Protein AF-A0A3N5NWN6-F1 (afdb_monomer)

Nearest PDB structures (foldseek):
  8q0a-assembly1_E  TM=9.917E-01  e=6.256E-05  Bos taurus
  5o31-assembly1_E  TM=9.513E-01  e=1.324E-04  Bos taurus
  7p64-assembly1_E  TM=9.646E-01  e=1.861E-04  Escherichia coli BL21(DE3)
  8b9z-assembly1_E  TM=9.924E-01  e=1.172E-03  Drosophila melanogaster
  6vw7-assembly1_A  TM=9.380E-01  e=3.733E-03  Cupriavidus necator

Secondary structure (DSSP, 8-state):
-HHHHHHT--TT-B-TTSS-B----S--S-GGG-S-EEETTEEE-S--HHHHHHHHHHHHH-

R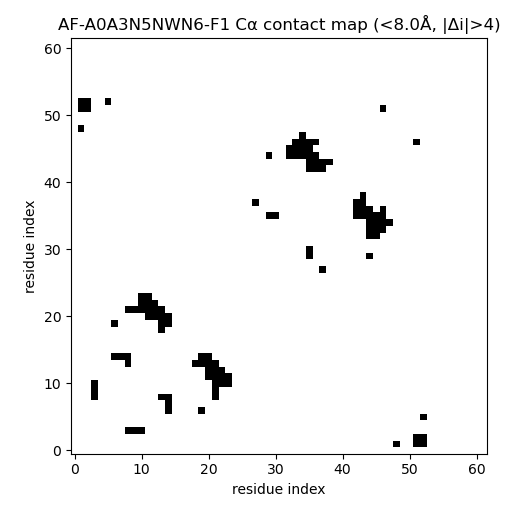adius of gyration: 11.52 Å; Cα contacts (8 Å, |Δi|>4): 58; chains: 1; bounding box: 24×22×30 Å

Foldseek 3Di:
DLVCVLQVDDAQDAGPVNLDHHHDDDDPPPPVFPPWDADPHDIDGVDDSVNVNVVVVVSVVD

Sequence (62 aa):
VTIEDTLKIKVGETSSDRKFSLLETNCIGWCHKAPAMLINDTPYTDLTPERVTEILREYIRK

Solvent-accessible surface area (backbone atoms only — not comparable to full-atom values): 4047 Å² total; per-residue (Å²): 108,68,65,37,72,71,65,74,38,53,82,75,36,62,34,93,83,70,82,49,68,42,70,84,74,77,91,84,84,50,73,96,39,56,49,63,50,72,59,94,87,48,80,44,58,70,56,44,72,67,57,52,51,51,54,53,50,54,62,70,75,102

Mean predicted aligned error: 3.99 Å

Structure (mmCIF, N/CA/C/O backbone):
data_AF-A0A3N5NWN6-F1
#
_entry.id   AF-A0A3N5NWN6-F1
#
loop_
_atom_site.group_PDB
_atom_site.id
_atom_site.type_symbol
_atom_site.label_atom_id
_atom_site.label_alt_id
_atom_site.label_comp_id
_atom_site.label_asym_id
_atom_site.label_entity_id
_atom_site.label_seq_id
_atom_site.pdbx_PDB_ins_code
_atom_site.Cartn_x
_atom_site.Cartn_y
_atom_site.Cartn_z
_atom_site.occupancy
_atom_site.B_iso_or_equiv
_atom_site.auth_seq_id
_atom_site.auth_comp_id
_a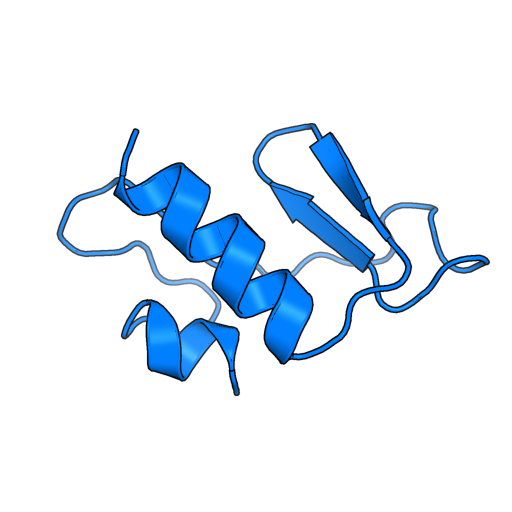tom_site.auth_asym_id
_atom_site.auth_atom_id
_atom_site.pdbx_PDB_model_num
ATOM 1 N N . VAL A 1 1 ? 8.748 4.452 4.627 1.00 55.75 1 VAL A N 1
ATOM 2 C CA . VAL A 1 1 ? 8.192 5.315 5.695 1.00 55.75 1 VAL A CA 1
ATOM 3 C C . VAL A 1 1 ? 6.780 5.820 5.390 1.00 55.75 1 VAL A C 1
ATOM 5 O O . VAL A 1 1 ? 5.956 5.807 6.285 1.00 55.75 1 VAL A O 1
ATOM 8 N N . THR A 1 2 ? 6.425 6.144 4.135 1.00 78.44 2 THR A N 1
ATOM 9 C CA . THR A 1 2 ? 5.092 6.689 3.777 1.00 78.44 2 THR A CA 1
ATOM 10 C C . THR A 1 2 ? 3.891 5.882 4.293 1.00 78.44 2 THR A C 1
ATOM 12 O O . THR A 1 2 ? 2.911 6.470 4.740 1.00 78.44 2 THR A O 1
ATOM 15 N N . ILE A 1 3 ? 3.953 4.546 4.262 1.00 85.06 3 ILE A N 1
ATOM 16 C CA . ILE A 1 3 ? 2.849 3.676 4.708 1.00 85.06 3 ILE A CA 1
ATOM 17 C C . ILE A 1 3 ? 2.721 3.688 6.234 1.00 85.06 3 ILE A C 1
ATOM 19 O O . ILE A 1 3 ? 1.627 3.897 6.749 1.00 85.06 3 ILE A O 1
ATOM 23 N N . GLU A 1 4 ? 3.837 3.516 6.945 1.00 88.75 4 GLU A N 1
ATOM 24 C CA . GLU A 1 4 ? 3.886 3.534 8.413 1.00 88.75 4 GLU A CA 1
ATOM 25 C C . GLU A 1 4 ? 3.423 4.890 8.963 1.00 88.75 4 GLU A C 1
ATOM 27 O O . GLU A 1 4 ? 2.621 4.947 9.892 1.00 88.75 4 GLU A O 1
ATOM 32 N N . ASP A 1 5 ? 3.839 5.993 8.332 1.00 87.06 5 ASP A N 1
ATOM 33 C CA . ASP A 1 5 ? 3.425 7.345 8.717 1.00 87.06 5 ASP A CA 1
ATOM 34 C C . ASP A 1 5 ? 1.929 7.597 8.499 1.00 87.06 5 ASP A C 1
ATOM 36 O O . ASP A 1 5 ? 1.310 8.321 9.290 1.00 87.06 5 ASP A O 1
ATOM 40 N N . THR A 1 6 ? 1.362 7.009 7.439 1.00 86.12 6 THR A N 1
ATOM 41 C CA . THR A 1 6 ? -0.053 7.155 7.066 1.00 86.12 6 THR A CA 1
ATOM 42 C C . THR A 1 6 ? -0.957 6.310 7.957 1.00 86.12 6 THR A C 1
ATOM 44 O O . THR A 1 6 ? -1.981 6.801 8.422 1.00 86.12 6 THR A O 1
ATOM 47 N N . LEU A 1 7 ? -0.579 5.055 8.211 1.00 86.12 7 LEU A N 1
ATOM 48 C CA . LEU A 1 7 ? -1.380 4.102 8.985 1.00 86.12 7 LEU A CA 1
ATOM 49 C C . LEU A 1 7 ? -1.067 4.121 10.488 1.00 86.12 7 LEU A C 1
ATOM 51 O O . LEU A 1 7 ? -1.809 3.527 11.262 1.00 86.12 7 LEU A O 1
ATOM 55 N N . LYS A 1 8 ? 0.006 4.804 10.912 1.00 87.88 8 LYS A N 1
ATOM 56 C CA . LYS A 1 8 ? 0.486 4.849 12.307 1.00 87.88 8 LYS A CA 1
ATOM 57 C C . LYS A 1 8 ? 0.756 3.463 12.909 1.00 87.88 8 LYS A C 1
ATOM 59 O O . LYS A 1 8 ? 0.592 3.271 14.110 1.00 87.88 8 LYS A O 1
ATOM 64 N N . ILE A 1 9 ? 1.208 2.525 12.080 1.00 90.69 9 ILE A N 1
ATOM 65 C CA . ILE A 1 9 ? 1.607 1.164 12.466 1.00 90.69 9 ILE A CA 1
ATOM 66 C C . ILE A 1 9 ? 2.993 0.847 11.924 1.00 90.69 9 ILE A C 1
ATOM 68 O O . ILE A 1 9 ? 3.415 1.439 10.930 1.00 90.69 9 ILE A O 1
ATOM 72 N N . LYS A 1 10 ? 3.681 -0.105 12.552 1.00 89.44 10 LYS A N 1
ATOM 73 C CA . LYS A 1 10 ? 4.958 -0.632 12.062 1.00 89.44 10 LYS A CA 1
ATOM 74 C C . LYS A 1 10 ? 4.770 -1.898 11.235 1.00 89.44 10 LYS A C 1
ATOM 76 O O . LYS A 1 10 ? 3.722 -2.544 11.273 1.00 89.44 10 LYS A O 1
ATOM 81 N N . VAL A 1 11 ? 5.809 -2.274 10.494 1.00 90.25 11 VAL A N 1
ATOM 82 C CA . VAL A 1 11 ? 5.873 -3.589 9.842 1.00 90.25 11 VAL A CA 1
ATOM 83 C C . VAL A 1 11 ? 5.712 -4.701 10.887 1.00 90.25 11 VAL A C 1
ATOM 85 O O . VAL A 1 11 ? 6.369 -4.693 11.925 1.00 90.25 11 VAL A O 1
ATOM 88 N N . GLY A 1 12 ? 4.817 -5.646 10.610 1.00 90.50 12 GLY A N 1
ATOM 89 C CA . GLY A 1 12 ? 4.411 -6.728 11.506 1.00 90.50 12 GLY A CA 1
ATOM 90 C C . GLY A 1 12 ? 3.216 -6.393 12.405 1.00 90.50 12 GLY A C 1
ATOM 91 O O . GLY A 1 12 ? 2.685 -7.291 13.056 1.00 90.50 12 GLY A O 1
ATOM 92 N N . GLU A 1 13 ? 2.761 -5.137 12.445 1.00 91.75 13 GLU A N 1
ATOM 93 C CA . GLU A 1 13 ? 1.648 -4.718 13.296 1.00 91.75 13 GLU A CA 1
ATOM 94 C C . GLU A 1 13 ? 0.318 -4.646 12.537 1.00 91.75 13 GLU A C 1
ATOM 96 O O . GLU A 1 13 ? 0.236 -4.520 11.312 1.00 91.75 13 GLU A O 1
ATOM 101 N N . THR A 1 14 ? -0.761 -4.720 13.312 1.00 91.62 14 THR A N 1
ATOM 102 C CA . THR A 1 14 ? -2.126 -4.494 12.842 1.00 91.62 14 THR A CA 1
ATOM 103 C C . THR A 1 14 ? -2.663 -3.234 13.496 1.00 91.62 14 THR A C 1
ATOM 105 O O . THR A 1 14 ? -2.504 -3.035 14.700 1.00 91.62 14 THR A 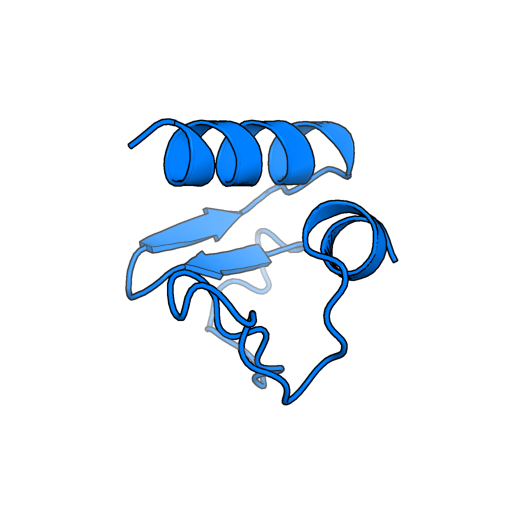O 1
ATOM 108 N N . SER A 1 15 ? -3.295 -2.381 12.696 1.00 89.75 15 SER A N 1
ATOM 109 C CA . SER A 1 15 ? -3.918 -1.141 13.149 1.00 89.75 15 SER A CA 1
ATOM 110 C C . SER A 1 15 ? -4.965 -1.408 14.227 1.00 89.75 15 SER A C 1
ATOM 112 O O . SER A 1 15 ? -5.634 -2.444 14.234 1.00 89.75 15 SER A O 1
ATOM 114 N N . SER A 1 16 ? -5.131 -0.457 15.149 1.00 87.25 16 SER A N 1
ATOM 115 C CA . SER A 1 16 ? -6.062 -0.576 16.278 1.00 87.25 16 SER A CA 1
ATOM 116 C C . SER A 1 16 ? -7.520 -0.735 15.836 1.00 87.25 16 SER A C 1
ATOM 118 O O . SER A 1 16 ? -8.318 -1.355 16.538 1.00 87.25 16 SER A O 1
ATOM 120 N N . ASP A 1 17 ? -7.864 -0.218 14.655 1.00 87.25 17 ASP A N 1
ATOM 121 C CA . ASP A 1 17 ? -9.181 -0.371 14.029 1.00 87.25 17 ASP A CA 1
ATOM 122 C C . ASP A 1 17 ? -9.385 -1.737 13.350 1.00 87.25 17 ASP A C 1
ATOM 124 O O . ASP A 1 17 ? -10.475 -2.020 12.856 1.00 87.25 17 ASP A O 1
ATOM 128 N N . ARG A 1 18 ? -8.352 -2.592 13.338 1.00 85.62 18 ARG A N 1
ATOM 129 C CA . ARG A 1 18 ? -8.323 -3.906 12.682 1.00 85.62 18 ARG A CA 1
ATOM 130 C C . ARG A 1 18 ? -8.646 -3.862 11.182 1.00 85.62 18 ARG A C 1
ATOM 132 O O . ARG A 1 18 ? -8.994 -4.893 10.613 1.00 85.62 18 ARG A O 1
ATOM 139 N N . LYS A 1 19 ? -8.507 -2.699 10.530 1.00 87.12 19 LYS A N 1
ATOM 140 C CA . LYS A 1 19 ? -8.711 -2.559 9.078 1.00 87.12 19 LYS A CA 1
ATOM 141 C C . LYS A 1 19 ? -7.461 -2.888 8.265 1.00 87.12 19 LYS A C 1
ATOM 143 O O . LYS A 1 19 ? -7.581 -3.377 7.147 1.00 87.12 19 LYS A O 1
ATOM 148 N N . PHE A 1 20 ? -6.276 -2.620 8.813 1.00 90.31 20 PHE A N 1
ATOM 149 C CA . PHE A 1 20 ? -5.006 -2.783 8.103 1.00 90.31 20 PHE A CA 1
ATOM 150 C C . PHE A 1 20 ? -4.001 -3.586 8.920 1.00 90.31 20 PHE A C 1
ATOM 152 O O . PHE A 1 20 ? -3.778 -3.288 10.093 1.00 90.31 20 PHE A O 1
ATOM 159 N N . SER A 1 21 ? -3.340 -4.538 8.267 1.00 91.94 21 SER A N 1
ATOM 160 C CA . SER A 1 21 ? -2.150 -5.221 8.776 1.00 91.94 21 SER A CA 1
ATOM 161 C C . SER A 1 21 ? -0.997 -4.938 7.825 1.00 91.94 21 SER A C 1
ATOM 163 O O . SER A 1 21 ? -1.100 -5.221 6.631 1.00 91.94 21 SER A O 1
ATOM 165 N N . LEU A 1 22 ? 0.088 -4.358 8.337 1.00 92.50 22 LEU A N 1
ATOM 166 C CA . LEU A 1 22 ? 1.274 -4.091 7.535 1.00 92.50 22 LEU A C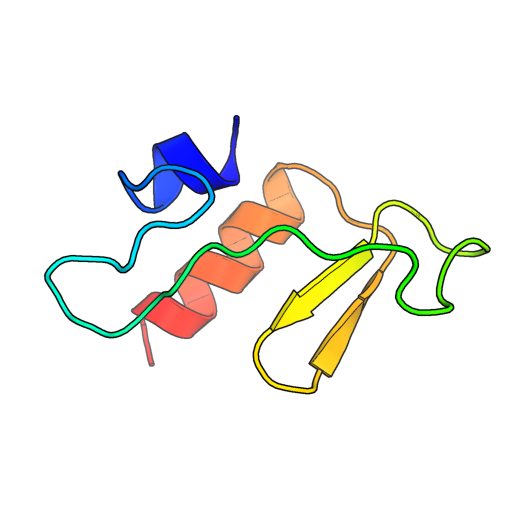A 1
ATOM 167 C C . LEU A 1 22 ? 2.227 -5.267 7.681 1.00 92.50 22 LEU A C 1
ATOM 169 O O . LEU A 1 22 ? 2.847 -5.435 8.722 1.00 92.50 22 LEU A O 1
ATOM 173 N N . LEU A 1 23 ? 2.347 -6.080 6.638 1.00 91.00 23 LEU A N 1
ATOM 174 C CA . LEU A 1 23 ? 3.245 -7.228 6.619 1.00 91.00 23 LEU A CA 1
ATOM 175 C C . LEU A 1 23 ? 4.299 -7.025 5.538 1.00 91.00 23 LEU A C 1
ATOM 177 O O . LEU A 1 23 ? 3.985 -6.604 4.424 1.00 91.00 23 LEU A O 1
ATOM 181 N N . GLU A 1 24 ? 5.548 -7.339 5.866 1.00 89.75 24 GLU A N 1
ATOM 182 C CA . GLU A 1 24 ? 6.569 -7.528 4.847 1.00 89.75 24 GLU A CA 1
ATOM 183 C C . GLU A 1 24 ? 6.441 -8.929 4.257 1.00 89.75 24 GLU A C 1
ATOM 185 O O . GLU A 1 24 ? 6.122 -9.903 4.941 1.00 89.75 24 GLU A O 1
ATOM 190 N N . THR A 1 25 ? 6.673 -9.029 2.960 1.00 87.38 25 THR A N 1
ATOM 191 C CA . THR A 1 25 ? 6.735 -10.304 2.265 1.00 87.38 25 THR A CA 1
ATOM 192 C C . THR A 1 25 ? 7.928 -10.288 1.329 1.00 87.38 25 THR A C 1
ATOM 194 O O . THR A 1 25 ? 8.443 -9.229 0.962 1.00 87.38 25 THR A O 1
ATOM 197 N N . ASN A 1 26 ? 8.381 -11.482 0.967 1.00 87.56 26 ASN A N 1
ATOM 198 C CA . ASN A 1 26 ? 9.436 -11.659 -0.016 1.00 87.56 26 ASN A CA 1
ATOM 199 C C . ASN A 1 26 ? 8.920 -11.289 -1.421 1.00 87.56 26 ASN A C 1
ATOM 201 O O . ASN A 1 26 ? 7.920 -10.596 -1.605 1.00 87.56 26 ASN A O 1
ATOM 205 N N . CYS A 1 27 ? 9.613 -11.757 -2.453 1.00 87.44 27 CYS A N 1
ATOM 206 C CA . CYS A 1 27 ? 9.205 -11.542 -3.832 1.00 87.44 27 CYS A CA 1
ATOM 207 C C . CYS A 1 27 ? 7.758 -12.008 -4.088 1.00 87.44 27 CYS A C 1
ATOM 209 O O . CYS A 1 27 ? 7.440 -13.186 -3.946 1.00 87.44 27 CYS A O 1
ATOM 211 N N . ILE A 1 28 ? 6.914 -11.082 -4.550 1.00 88.38 28 ILE A N 1
ATOM 212 C CA . ILE A 1 28 ? 5.529 -11.344 -4.976 1.00 88.38 28 ILE A CA 1
ATOM 213 C C . ILE A 1 28 ? 5.406 -11.646 -6.480 1.00 8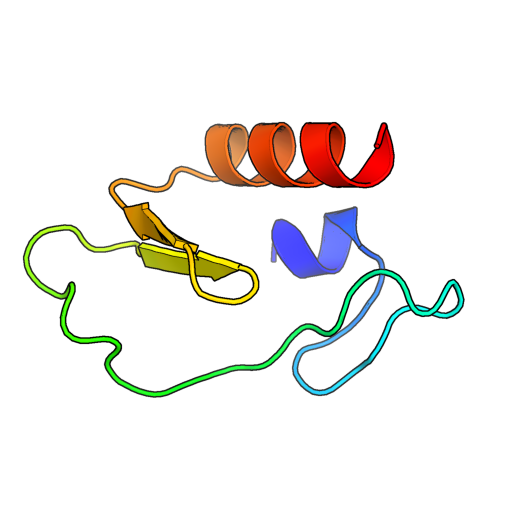8.38 28 ILE A C 1
ATOM 215 O O . ILE A 1 28 ? 4.315 -11.601 -7.034 1.00 88.38 28 ILE A O 1
ATOM 219 N N . GLY A 1 29 ? 6.521 -11.898 -7.175 1.00 88.00 29 GLY A N 1
ATOM 220 C CA . GLY A 1 29 ? 6.534 -12.214 -8.610 1.00 88.00 29 GLY A CA 1
ATOM 221 C C . GLY A 1 29 ? 6.388 -11.013 -9.554 1.00 88.00 29 GLY A C 1
ATOM 222 O O . GLY A 1 29 ? 6.360 -11.200 -10.765 1.00 88.00 29 GLY A O 1
ATOM 223 N N . TRP A 1 30 ? 6.363 -9.783 -9.029 1.00 90.19 30 TRP A N 1
ATOM 224 C CA . TRP A 1 30 ? 6.190 -8.541 -9.802 1.00 90.19 30 TRP A CA 1
ATOM 225 C C . TRP A 1 30 ? 7.477 -7.709 -9.940 1.00 90.19 30 TRP A C 1
ATOM 227 O O . TRP A 1 30 ? 7.425 -6.491 -10.098 1.00 90.19 30 TRP A O 1
ATOM 237 N N . CYS A 1 31 ? 8.653 -8.349 -9.918 1.00 86.31 31 CYS A N 1
ATOM 238 C CA . CYS A 1 31 ? 9.953 -7.657 -9.956 1.00 86.31 31 CYS A CA 1
ATOM 239 C C . CYS A 1 31 ? 10.124 -6.724 -11.165 1.00 86.31 31 CYS A C 1
ATOM 241 O O . CYS A 1 31 ? 10.724 -5.662 -11.045 1.00 86.31 31 CYS A O 1
ATOM 243 N N . HIS A 1 32 ? 9.569 -7.094 -12.320 1.00 87.62 32 HIS A N 1
ATOM 244 C CA . HIS A 1 32 ? 9.607 -6.289 -13.546 1.00 87.62 32 HIS A CA 1
ATOM 245 C C . HIS A 1 32 ? 8.837 -4.956 -13.478 1.00 87.62 32 HIS A C 1
ATOM 247 O O . HIS A 1 32 ? 9.037 -4.110 -14.343 1.00 87.62 32 HIS A O 1
ATOM 253 N N . LYS A 1 33 ? 7.971 -4.765 -12.473 1.00 87.75 33 LYS A N 1
ATOM 254 C CA . LYS A 1 33 ? 7.188 -3.541 -12.240 1.00 87.75 33 LYS A CA 1
ATOM 255 C C . LYS A 1 33 ? 7.339 -3.035 -10.802 1.00 87.75 33 LYS A C 1
ATOM 257 O O . LYS A 1 33 ? 6.411 -2.475 -10.214 1.00 87.75 33 LYS A O 1
ATOM 262 N N . ALA A 1 34 ? 8.495 -3.305 -10.201 1.00 85.88 34 ALA A N 1
ATOM 263 C CA . ALA A 1 34 ? 8.825 -2.764 -8.894 1.00 85.88 34 ALA A CA 1
ATOM 264 C C . ALA A 1 34 ? 8.880 -1.220 -8.954 1.00 85.88 34 ALA A C 1
ATOM 266 O O . ALA A 1 34 ? 9.313 -0.677 -9.972 1.00 85.88 34 ALA A O 1
ATOM 267 N N . PRO A 1 35 ? 8.505 -0.506 -7.876 1.00 89.44 35 PRO A N 1
ATOM 268 C CA . PRO A 1 35 ? 8.041 -1.011 -6.580 1.00 89.44 35 PRO A CA 1
ATOM 269 C C . PRO A 1 35 ? 6.603 -1.547 -6.634 1.00 89.44 35 PRO A C 1
ATOM 271 O O . PRO A 1 35 ? 5.746 -0.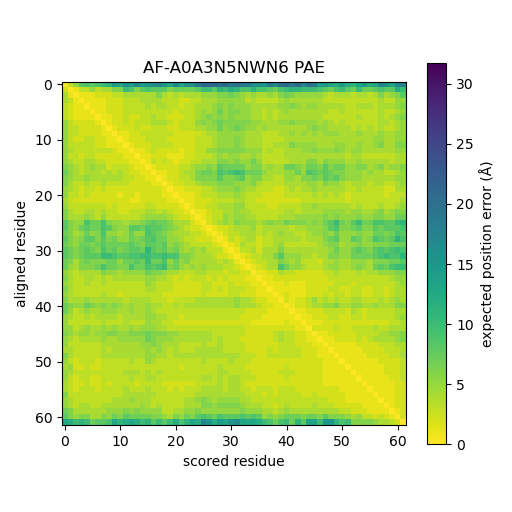969 -7.302 1.00 89.44 35 PRO A O 1
ATOM 274 N N . ALA A 1 36 ? 6.339 -2.634 -5.902 1.00 91.56 36 ALA A N 1
ATOM 275 C CA . ALA A 1 36 ? 5.035 -3.290 -5.871 1.00 91.56 36 ALA A CA 1
ATOM 276 C C . ALA A 1 36 ? 4.583 -3.618 -4.437 1.00 91.56 36 ALA A C 1
ATOM 278 O O . ALA A 1 36 ? 5.405 -3.856 -3.555 1.00 91.56 36 ALA A O 1
ATOM 279 N N . MET A 1 37 ? 3.269 -3.627 -4.222 1.00 91.31 37 MET A N 1
ATOM 280 C CA . MET A 1 37 ? 2.589 -3.929 -2.961 1.00 91.31 37 MET A CA 1
ATOM 281 C C . MET A 1 37 ? 1.428 -4.874 -3.243 1.00 91.31 37 MET A C 1
ATOM 283 O O . MET A 1 37 ? 0.792 -4.784 -4.289 1.00 91.31 37 MET A O 1
ATOM 287 N N . LEU A 1 38 ? 1.121 -5.742 -2.289 1.00 91.19 38 LEU A N 1
ATOM 288 C CA . LEU A 1 38 ? -0.074 -6.571 -2.315 1.00 91.19 38 LEU A CA 1
ATOM 289 C C . LEU A 1 38 ? -1.033 -6.086 -1.225 1.00 91.19 38 LEU A C 1
ATOM 291 O O . LEU A 1 38 ? -0.633 -5.982 -0.067 1.00 91.19 38 LEU A O 1
ATOM 295 N N . ILE A 1 39 ? -2.279 -5.783 -1.588 1.00 91.44 39 ILE A N 1
ATOM 296 C CA . ILE A 1 39 ? -3.344 -5.499 -0.617 1.00 91.44 39 ILE A CA 1
ATOM 297 C C . ILE A 1 39 ? -4.398 -6.589 -0.768 1.00 91.44 39 ILE A C 1
ATOM 299 O O . ILE A 1 39 ? -5.039 -6.687 -1.816 1.00 91.44 39 ILE A O 1
ATOM 303 N N . ASN A 1 40 ? -4.572 -7.397 0.281 1.00 87.12 40 ASN A N 1
ATOM 304 C CA . ASN A 1 40 ? -5.305 -8.665 0.241 1.00 87.12 40 ASN A CA 1
ATOM 305 C C . ASN A 1 40 ? -4.721 -9.583 -0.851 1.00 87.12 40 ASN A C 1
ATOM 307 O O . ASN A 1 40 ? -3.665 -10.163 -0.630 1.00 87.12 40 ASN A O 1
ATOM 311 N N . ASP A 1 41 ? -5.320 -9.617 -2.044 1.00 88.50 41 ASP A N 1
ATOM 312 C CA . ASP A 1 41 ? -4.869 -10.416 -3.196 1.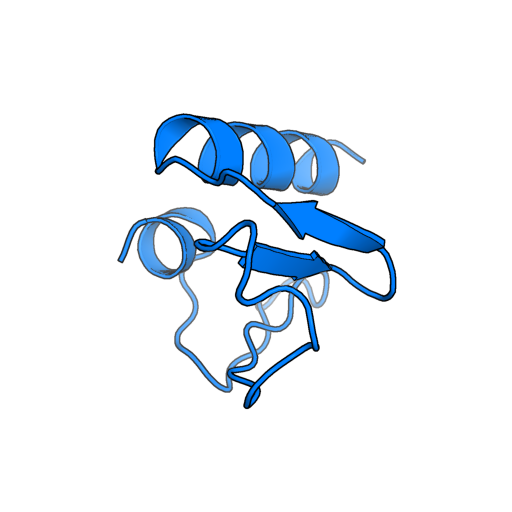00 88.50 41 ASP A CA 1
ATOM 313 C C . ASP A 1 41 ? -4.660 -9.575 -4.468 1.00 88.50 41 ASP A C 1
ATOM 315 O O . ASP A 1 41 ? -4.396 -10.104 -5.549 1.00 88.50 41 ASP A O 1
ATOM 319 N N . THR A 1 42 ? -4.775 -8.249 -4.358 1.00 90.56 42 THR A N 1
ATOM 320 C CA . THR A 1 42 ? -4.635 -7.338 -5.498 1.00 90.56 42 THR A CA 1
ATOM 321 C C . THR A 1 42 ? -3.214 -6.780 -5.552 1.00 90.56 42 THR A C 1
ATOM 323 O O . THR A 1 42 ? -2.817 -6.050 -4.634 1.00 90.56 42 THR A O 1
ATOM 326 N N . PRO A 1 43 ? -2.432 -7.085 -6.606 1.00 91.00 43 PRO A N 1
ATOM 327 C CA . PRO A 1 43 ? -1.114 -6.503 -6.787 1.00 91.00 43 PRO A CA 1
ATOM 328 C C . PRO A 1 43 ? -1.229 -5.072 -7.320 1.00 91.00 43 PRO A C 1
ATOM 330 O O . PRO A 1 43 ? -1.865 -4.810 -8.341 1.00 91.00 43 PRO A O 1
ATOM 333 N N . TYR A 1 44 ? -0.555 -4.153 -6.644 1.00 92.06 44 TYR A N 1
ATOM 334 C CA . TYR A 1 44 ? -0.347 -2.779 -7.072 1.00 92.06 44 TYR A CA 1
ATOM 335 C C . TYR A 1 44 ? 1.118 -2.608 -7.461 1.00 92.06 44 TYR A C 1
ATOM 337 O O . TYR A 1 44 ? 2.005 -2.865 -6.651 1.00 92.06 44 TYR A O 1
ATOM 345 N N . THR A 1 45 ? 1.376 -2.188 -8.695 1.00 92.06 45 THR A N 1
ATOM 346 C CA . THR A 1 45 ? 2.728 -2.012 -9.247 1.00 92.06 45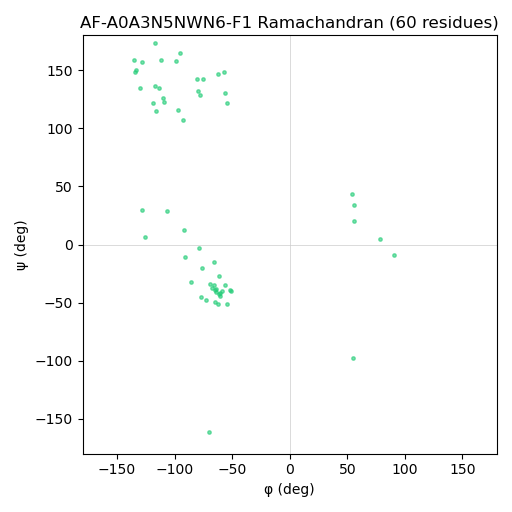 THR A CA 1
ATOM 347 C C . THR A 1 45 ? 2.991 -0.555 -9.613 1.00 92.06 45 THR A C 1
ATOM 349 O O . THR A 1 45 ? 2.071 0.266 -9.565 1.00 92.06 45 THR A O 1
ATOM 352 N N . ASP A 1 46 ? 4.233 -0.235 -9.995 1.00 90.75 46 ASP A N 1
ATOM 353 C CA . ASP A 1 46 ? 4.646 1.118 -10.400 1.00 90.75 46 ASP A CA 1
ATOM 354 C C . ASP A 1 46 ? 4.297 2.168 -9.326 1.00 90.75 46 ASP A C 1
ATOM 356 O O . ASP A 1 46 ? 3.735 3.236 -9.593 1.00 90.75 46 ASP A O 1
ATOM 360 N N . LEU A 1 47 ? 4.561 1.806 -8.069 1.00 90.12 47 LEU A N 1
ATOM 361 C CA . LEU A 1 47 ? 4.143 2.578 -6.908 1.00 90.12 47 LEU A CA 1
ATOM 362 C C . LEU A 1 47 ? 5.061 3.775 -6.651 1.00 90.12 47 LEU A C 1
ATOM 364 O O . LEU A 1 47 ? 6.280 3.641 -6.547 1.00 90.12 47 LEU A O 1
ATOM 368 N N . THR A 1 48 ? 4.444 4.936 -6.437 1.00 91.25 48 THR A N 1
ATOM 369 C CA . THR A 1 48 ? 5.079 6.142 -5.889 1.00 91.25 48 THR A CA 1
ATOM 370 C C . THR A 1 48 ? 4.516 6.439 -4.494 1.00 91.25 48 THR A C 1
ATOM 372 O O . THR A 1 48 ? 3.407 5.995 -4.181 1.00 91.25 48 THR A O 1
ATOM 375 N N . PRO A 1 49 ? 5.219 7.205 -3.637 1.00 89.69 49 PRO A N 1
ATOM 376 C CA . PRO A 1 49 ? 4.706 7.587 -2.316 1.00 89.69 49 PRO A CA 1
ATOM 377 C C . PRO A 1 49 ? 3.307 8.226 -2.357 1.00 89.69 49 PRO A C 1
ATOM 379 O O . PRO A 1 49 ? 2.454 7.935 -1.515 1.00 89.69 49 PRO A O 1
ATOM 382 N N . GLU A 1 50 ? 3.051 9.057 -3.366 1.00 90.38 50 GLU A N 1
ATOM 383 C CA . GLU A 1 50 ? 1.761 9.714 -3.596 1.00 90.38 50 GLU A CA 1
ATOM 384 C C . GLU A 1 50 ? 0.668 8.692 -3.917 1.00 90.38 50 GLU A C 1
ATOM 386 O O . GLU A 1 50 ? -0.371 8.672 -3.257 1.00 90.38 50 GLU A O 1
ATOM 391 N N . ARG A 1 51 ? 0.940 7.780 -4.861 1.00 90.75 51 ARG A N 1
ATOM 392 C CA . ARG A 1 51 ? -0.010 6.749 -5.291 1.00 90.75 51 ARG A CA 1
ATOM 393 C C . ARG A 1 51 ? -0.328 5.759 -4.177 1.00 90.75 51 ARG A C 1
ATOM 395 O O . ARG A 1 51 ? -1.479 5.380 -4.002 1.00 90.75 51 ARG A O 1
ATOM 402 N N . VAL A 1 52 ? 0.671 5.379 -3.381 1.00 91.25 52 VAL A N 1
ATOM 403 C CA . VAL A 1 52 ? 0.462 4.546 -2.187 1.00 91.25 52 VAL A CA 1
ATOM 404 C C . VAL A 1 52 ? -0.467 5.249 -1.197 1.00 91.25 52 VAL A C 1
ATOM 406 O O . VAL A 1 52 ? -1.395 4.633 -0.682 1.00 91.25 52 VAL A O 1
ATOM 409 N N . THR A 1 53 ? -0.263 6.547 -0.963 1.00 89.88 53 THR A N 1
ATOM 410 C CA . THR A 1 53 ? -1.115 7.334 -0.059 1.00 89.88 53 THR A CA 1
ATOM 411 C C . THR A 1 53 ? -2.551 7.437 -0.576 1.00 89.88 53 THR A C 1
ATOM 413 O O . THR A 1 53 ? -3.495 7.334 0.206 1.00 89.88 53 THR A O 1
ATOM 416 N N . GLU A 1 54 ? -2.731 7.626 -1.883 1.00 90.62 54 GLU A N 1
ATOM 417 C CA . GLU A 1 54 ? -4.045 7.655 -2.527 1.00 90.62 54 GLU A CA 1
ATOM 418 C C . GLU A 1 54 ? -4.777 6.318 -2.375 1.00 90.62 54 GLU A C 1
ATOM 420 O O . GLU A 1 54 ? -5.890 6.300 -1.849 1.00 90.62 54 GLU A O 1
ATOM 425 N N . ILE A 1 55 ? -4.119 5.203 -2.715 1.00 91.25 55 ILE A N 1
ATOM 426 C CA . ILE A 1 55 ? -4.673 3.850 -2.564 1.00 91.25 55 ILE A CA 1
ATOM 427 C C . ILE A 1 55 ? -5.116 3.623 -1.113 1.00 91.25 55 ILE A C 1
ATOM 429 O O . ILE A 1 55 ? -6.265 3.264 -0.864 1.00 91.25 55 ILE A O 1
ATOM 433 N N . LEU A 1 56 ? -4.247 3.892 -0.133 1.00 89.12 56 LEU A N 1
ATOM 434 C CA . LEU A 1 56 ? -4.583 3.720 1.284 1.00 89.12 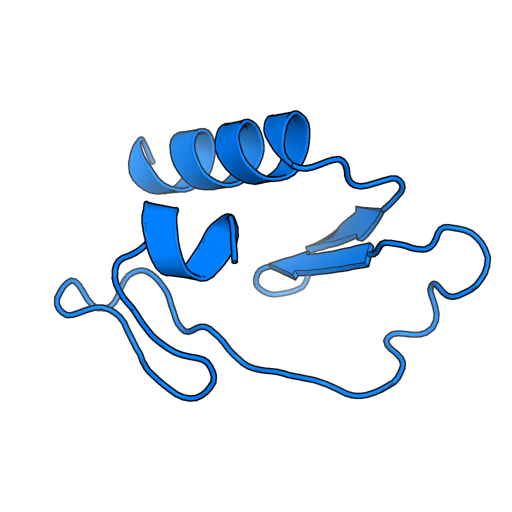56 LEU A CA 1
ATOM 435 C C . LEU A 1 56 ? -5.792 4.572 1.702 1.00 89.12 56 LEU A C 1
ATOM 437 O O . LEU A 1 56 ? -6.662 4.087 2.425 1.00 89.12 56 LEU A O 1
ATOM 441 N N . ARG A 1 57 ? -5.898 5.818 1.222 1.00 88.81 57 ARG A N 1
ATOM 442 C CA . ARG A 1 57 ? -7.056 6.685 1.498 1.00 88.81 57 ARG A CA 1
ATOM 443 C C . ARG A 1 57 ? -8.354 6.133 0.918 1.00 88.81 57 ARG A C 1
ATOM 445 O O . ARG A 1 57 ? -9.388 6.260 1.572 1.00 88.81 57 ARG A O 1
ATOM 452 N N . GLU A 1 58 ? -8.328 5.531 -0.269 1.00 89.81 58 GLU A N 1
ATOM 453 C CA . GLU A 1 58 ? -9.512 4.877 -0.838 1.00 89.81 58 GLU A CA 1
ATOM 454 C C . GLU A 1 58 ? -10.001 3.726 0.045 1.00 89.81 58 GLU A C 1
ATOM 456 O O . GLU A 1 58 ? -11.201 3.616 0.301 1.00 89.81 58 GLU A O 1
ATOM 461 N N . TYR A 1 59 ? -9.079 2.913 0.568 1.00 88.75 59 TYR A N 1
ATOM 462 C CA . TYR A 1 59 ? -9.416 1.824 1.486 1.00 88.75 59 TYR A CA 1
ATOM 463 C C . TYR A 1 59 ? -9.899 2.318 2.854 1.00 88.75 59 TYR A C 1
ATOM 465 O O . TYR A 1 59 ? -10.782 1.698 3.435 1.00 88.75 59 TYR A O 1
ATOM 473 N N . ILE A 1 60 ? -9.373 3.435 3.366 1.00 85.69 60 ILE A N 1
ATOM 474 C CA . ILE A 1 60 ? -9.841 4.034 4.631 1.00 85.69 60 ILE A CA 1
ATOM 475 C C . ILE A 1 60 ? -11.272 4.577 4.494 1.00 85.69 60 ILE A C 1
ATOM 477 O O . ILE A 1 60 ? -12.052 4.503 5.446 1.00 85.69 60 ILE A O 1
ATOM 481 N N . ARG A 1 61 ? -11.606 5.147 3.327 1.00 83.12 61 ARG A N 1
ATOM 482 C CA . ARG A 1 61 ? -12.934 5.712 3.034 1.00 83.12 61 ARG A CA 1
ATOM 483 C C . ARG A 1 61 ? -13.999 4.652 2.749 1.00 83.12 61 ARG A C 1
ATOM 485 O O . ARG A 1 61 ? -15.179 4.990 2.826 1.00 83.12 61 ARG A O 1
ATOM 492 N N . LYS A 1 62 ? -13.594 3.431 2.389 1.00 72.38 62 LYS A N 1
ATOM 493 C CA . LYS A 1 62 ? -14.478 2.263 2.304 1.00 72.38 62 LYS A CA 1
ATOM 494 C C . LYS A 1 62 ? -14.811 1.711 3.695 1.00 72.38 62 LYS A C 1
ATOM 496 O O . LYS A 1 62 ? -15.970 1.273 3.831 1.00 72.38 62 LYS A O 1
#

pLDDT: mean 88.2, std 5.26, range [55.75, 92.5]